Protein AF-A0AAU5BE07-F1 (afdb_monomer)

pLDDT: mean 77.32, std 22.77, range [34.97, 98.25]

Mean predicted aligned error: 15.08 Å

Solvent-accessible surface area (backbone atoms only — not comparable to full-atom values): 10407 Å² total; per-residue (Å²): 139,77,86,71,70,55,64,80,64,66,52,70,62,46,49,21,39,74,67,66,34,60,67,56,33,51,52,43,48,74,72,65,50,69,50,62,45,63,44,71,75,74,27,34,29,38,53,45,48,19,50,52,44,37,46,51,48,19,70,73,71,68,49,82,74,65,48,66,57,50,54,49,36,49,76,74,66,21,60,67,76,58,49,24,77,80,65,56,33,38,59,59,49,20,60,74,69,65,35,63,66,48,37,52,52,45,50,50,62,56,51,51,69,75,55,86,72,86,80,87,76,79,72,69,83,76,72,75,84,83,76,92,76,82,85,84,86,84,86,89,82,89,84,83,88,81,88,83,85,88,79,86,90,83,88,83,87,86,86,84,82,136

Radius of gyration: 25.72 Å; Cα contacts (8 Å, |Δi|>4): 161; chains: 1; bounding box: 52×78×66 Å

Sequence (162 aa):
MTDDADPYEMAPVHLAVEQDDLAELTRLLHAGHDPDQYDGHNGWTPLLRAIDGESDGARQTGEPLDAACTAVLPAYGADPGKPSRGGLTPYHLAFQTGHDMAVRLLEAHMGLRGTRLECLVHRRGAHPPVRPSGAPAGDTGHGACGRRKHGGGGSSPHPSGP

Secondary structure (DSSP, 8-state):
------TT---HHHHHHHTT-HHHHHHHHHTT--TTPPPSSS---HHHHHHHHHHHHHHHH-PPP--HHHHHHHHTT--TTPPPTTS--HHHHHHHHT-HHHHHHHHHHHHHHHS-----------------------------------------PPPP--

Foldseek 3Di:
DDPPVPLPPWDQLLVCLLVVVLVSNLVCLVVVDDQQDAHSHFQAGSLLSNLVNLLVVCVVVVDDRDCRSNQVSVVSPHDQQDAGPVRHGSLNSCVVSVVVVSNVSSCVSVVCVVDDDDDPPPPPPPPDDDDDDDDDDDDDDDDDDDDDDDDDDDDDDDDDDD

Structure (mmCIF, N/CA/C/O backbone):
data_AF-A0AAU5BE07-F1
#
_entry.id   AF-A0AAU5BE07-F1
#
loop_
_atom_site.group_PDB
_atom_site.id
_atom_site.type_symbol
_atom_site.label_atom_id
_atom_site.label_alt_id
_atom_site.label_comp_id
_atom_site.label_asym_id
_atom_site.label_entity_id
_atom_site.label_seq_id
_atom_site.pdbx_PDB_ins_code
_atom_site.Cartn_x
_atom_site.Cartn_y
_atom_site.Cartn_z
_atom_site.occupancy
_atom_site.B_iso_or_equiv
_atom_site.auth_seq_id
_atom_site.auth_comp_id
_atom_site.auth_asym_id
_atom_site.auth_atom_id
_atom_site.pdbx_PDB_model_num
ATOM 1 N N . MET A 1 1 ? 31.017 3.125 -16.850 1.00 44.03 1 MET A N 1
ATOM 2 C CA . MET A 1 1 ? 29.586 2.795 -17.002 1.00 44.03 1 MET A CA 1
ATOM 3 C C . MET A 1 1 ? 29.119 2.187 -15.693 1.00 44.03 1 MET A C 1
ATOM 5 O O . MET A 1 1 ? 28.893 0.987 -15.631 1.00 44.03 1 MET A O 1
ATOM 9 N N . THR A 1 2 ? 29.066 2.990 -14.636 1.00 44.78 2 THR A N 1
ATOM 10 C CA . THR A 1 2 ? 28.332 2.620 -13.433 1.00 44.78 2 THR A CA 1
ATOM 11 C C . THR A 1 2 ? 27.061 3.446 -13.480 1.00 44.78 2 THR A C 1
ATOM 13 O O . THR A 1 2 ? 27.084 4.667 -13.362 1.00 44.78 2 THR A O 1
ATOM 16 N N . ASP A 1 3 ? 25.968 2.772 -13.815 1.00 49.38 3 ASP A N 1
ATOM 17 C CA . ASP A 1 3 ? 24.640 3.200 -13.400 1.00 49.38 3 ASP A CA 1
ATOM 18 C C . ASP A 1 3 ? 24.616 2.963 -11.883 1.00 49.38 3 ASP A C 1
ATOM 20 O O . ASP A 1 3 ? 24.149 1.937 -11.394 1.00 49.38 3 ASP A O 1
ATOM 24 N N . ASP A 1 4 ? 25.320 3.829 -11.149 1.00 49.47 4 ASP A N 1
ATOM 25 C CA . ASP A 1 4 ? 25.209 3.928 -9.700 1.00 49.47 4 ASP A CA 1
ATOM 26 C C . ASP A 1 4 ? 23.855 4.595 -9.459 1.00 49.47 4 ASP A C 1
ATOM 28 O O . ASP A 1 4 ? 23.787 5.806 -9.255 1.00 49.47 4 ASP A O 1
ATOM 32 N N . ALA A 1 5 ? 22.773 3.823 -9.609 1.00 60.22 5 ALA A N 1
ATOM 33 C CA . ALA A 1 5 ? 21.445 4.246 -9.195 1.00 60.22 5 ALA A CA 1
ATOM 34 C C . ALA A 1 5 ? 21.582 4.784 -7.770 1.00 60.22 5 ALA A C 1
ATOM 36 O O . ALA A 1 5 ? 22.042 4.058 -6.879 1.00 60.22 5 ALA A O 1
ATOM 37 N N . ASP A 1 6 ? 21.290 6.072 -7.588 1.00 64.06 6 ASP A N 1
ATOM 38 C CA . ASP A 1 6 ? 21.439 6.723 -6.296 1.00 64.06 6 ASP A CA 1
ATOM 39 C C . ASP A 1 6 ? 20.598 5.910 -5.296 1.00 64.06 6 ASP A C 1
ATOM 41 O O . ASP A 1 6 ? 19.401 5.721 -5.521 1.00 64.06 6 ASP A O 1
ATOM 45 N N . PRO A 1 7 ? 21.189 5.354 -4.223 1.00 58.09 7 PRO A N 1
ATOM 46 C CA . PRO A 1 7 ? 20.455 4.527 -3.268 1.00 58.09 7 PRO A CA 1
ATOM 47 C C . PRO A 1 7 ? 19.315 5.289 -2.566 1.00 58.09 7 PRO A C 1
ATOM 49 O O . PRO A 1 7 ? 18.492 4.664 -1.894 1.00 58.09 7 PRO A O 1
ATOM 52 N N . TYR A 1 8 ? 19.247 6.615 -2.737 1.00 62.50 8 TYR A N 1
ATOM 53 C CA . TYR A 1 8 ? 18.160 7.482 -2.290 1.00 62.50 8 TYR A CA 1
ATOM 54 C C . TYR A 1 8 ? 17.173 7.882 -3.398 1.00 62.50 8 TYR A C 1
ATOM 56 O O . TYR A 1 8 ? 16.183 8.555 -3.101 1.00 62.50 8 TYR A O 1
ATOM 64 N N . GLU A 1 9 ? 17.381 7.475 -4.655 1.00 75.62 9 GLU A N 1
ATOM 65 C CA . GLU A 1 9 ? 16.412 7.693 -5.730 1.00 75.62 9 GLU A CA 1
ATOM 66 C C . GLU A 1 9 ? 15.205 6.774 -5.522 1.00 75.62 9 GLU A C 1
ATOM 68 O O . GLU A 1 9 ? 15.172 5.590 -5.869 1.00 75.62 9 GLU A O 1
ATOM 73 N N . MET A 1 10 ? 14.191 7.337 -4.876 1.00 85.31 10 MET A N 1
ATOM 74 C CA . MET A 1 10 ? 12.933 6.665 -4.625 1.00 85.31 10 MET A CA 1
ATOM 75 C C . MET A 1 10 ? 12.159 6.503 -5.932 1.00 85.31 10 MET A C 1
ATOM 77 O O . MET A 1 10 ? 11.918 7.476 -6.647 1.00 85.31 10 MET A O 1
ATOM 81 N N . ALA A 1 11 ? 11.719 5.278 -6.229 1.00 92.25 11 ALA A N 1
ATOM 82 C CA . ALA A 1 11 ? 10.887 5.056 -7.404 1.00 92.25 11 ALA A CA 1
ATOM 83 C C . ALA A 1 11 ? 9.586 5.880 -7.308 1.00 92.25 11 ALA A C 1
ATOM 85 O O . ALA A 1 11 ? 9.047 6.025 -6.205 1.00 92.25 11 ALA A O 1
ATOM 86 N N . PRO A 1 12 ? 9.022 6.352 -8.438 1.00 94.69 12 PRO A N 1
ATOM 87 C CA . PRO A 1 12 ? 7.850 7.229 -8.431 1.00 94.69 12 PRO A CA 1
ATOM 88 C C . PRO A 1 12 ? 6.667 6.688 -7.620 1.00 94.69 12 PRO A C 1
ATOM 90 O O . PRO A 1 12 ? 5.999 7.446 -6.926 1.00 94.69 12 PRO A O 1
ATOM 93 N N . VAL A 1 13 ? 6.436 5.368 -7.658 1.00 95.75 13 VAL A N 1
ATOM 94 C CA . VAL A 1 13 ? 5.344 4.727 -6.907 1.00 95.75 13 VAL A CA 1
ATOM 95 C C . VAL A 1 13 ? 5.536 4.842 -5.393 1.00 95.75 13 VAL A C 1
ATOM 97 O O . VAL A 1 13 ? 4.574 5.084 -4.675 1.00 95.75 13 VAL A O 1
ATOM 100 N N . HIS A 1 14 ? 6.773 4.726 -4.900 1.00 95.31 14 HIS A N 1
ATOM 101 C CA . HIS A 1 14 ? 7.069 4.888 -3.478 1.00 95.31 14 HIS A CA 1
ATOM 102 C C . HIS A 1 14 ? 6.968 6.350 -3.055 1.00 95.31 14 HIS A C 1
ATOM 104 O O . HIS A 1 14 ? 6.469 6.612 -1.968 1.00 95.31 14 HIS A O 1
ATOM 110 N N . LEU A 1 15 ? 7.391 7.283 -3.915 1.00 95.12 15 LEU A N 1
ATOM 111 C CA . LEU A 1 15 ? 7.297 8.713 -3.628 1.00 95.12 15 LEU A CA 1
ATOM 112 C C . LEU A 1 15 ? 5.839 9.167 -3.506 1.00 95.12 15 LEU A C 1
ATOM 114 O O . LEU A 1 15 ? 5.513 9.905 -2.584 1.00 95.12 15 LEU A O 1
ATOM 118 N N . ALA A 1 16 ? 4.961 8.693 -4.394 1.00 96.75 16 ALA A N 1
ATOM 119 C CA . ALA A 1 16 ? 3.535 8.999 -4.314 1.00 96.75 16 ALA A CA 1
ATOM 120 C C . ALA A 1 16 ? 2.904 8.475 -3.012 1.00 96.75 16 ALA A C 1
ATOM 122 O O . ALA A 1 16 ? 2.115 9.179 -2.395 1.00 96.75 16 ALA A O 1
ATOM 123 N N . VAL A 1 17 ? 3.291 7.273 -2.565 1.00 96.44 17 VAL A N 1
ATOM 124 C CA . VAL A 1 17 ? 2.840 6.712 -1.279 1.00 96.44 17 VAL A CA 1
ATOM 125 C C . VAL A 1 17 ? 3.387 7.508 -0.092 1.00 96.44 17 VAL A C 1
ATOM 127 O O . VAL A 1 17 ? 2.643 7.808 0.829 1.00 96.44 17 VAL A O 1
ATOM 130 N N . GLU A 1 18 ? 4.670 7.874 -0.115 1.00 92.50 18 GLU A N 1
ATOM 131 C CA . GLU A 1 18 ? 5.312 8.670 0.943 1.00 92.50 18 GLU A CA 1
ATOM 132 C C . GLU A 1 18 ? 4.627 10.029 1.145 1.00 92.50 18 GLU A C 1
ATOM 134 O O . GLU A 1 18 ? 4.553 10.544 2.256 1.00 92.50 18 GLU A O 1
ATOM 139 N N . GLN A 1 19 ? 4.137 10.618 0.055 1.00 93.19 19 GLN A N 1
ATOM 140 C CA . GLN A 1 19 ? 3.441 11.903 0.054 1.00 93.19 19 GLN A CA 1
ATOM 141 C C . GLN A 1 19 ? 1.935 11.779 0.315 1.00 93.19 19 GLN A C 1
ATOM 143 O O . GLN A 1 19 ? 1.252 12.802 0.316 1.00 93.19 19 GLN A O 1
ATOM 148 N N . ASP A 1 20 ? 1.429 10.553 0.483 1.00 93.19 20 ASP A N 1
ATOM 149 C CA . ASP A 1 20 ? 0.001 10.224 0.498 1.00 93.19 20 ASP A CA 1
ATOM 150 C C . ASP A 1 20 ? -0.772 10.833 -0.699 1.00 93.19 20 ASP A C 1
ATOM 152 O O . ASP A 1 20 ? -1.947 11.202 -0.633 1.00 93.19 20 ASP A O 1
ATOM 156 N N . ASP A 1 21 ? -0.100 10.953 -1.852 1.00 96.06 21 ASP A N 1
ATOM 157 C CA . ASP A 1 21 ? -0.702 11.455 -3.085 1.00 96.06 21 ASP A CA 1
ATOM 158 C C . ASP A 1 21 ? -1.419 10.314 -3.810 1.00 96.06 21 ASP A C 1
ATOM 160 O O . ASP A 1 21 ? -0.916 9.691 -4.754 1.00 96.06 21 ASP A O 1
ATOM 164 N N . LEU A 1 22 ? -2.644 10.045 -3.361 1.00 96.31 22 LEU A N 1
ATOM 165 C CA . LEU A 1 22 ? -3.501 9.011 -3.932 1.00 96.31 22 LEU A CA 1
ATOM 166 C C . LEU A 1 22 ? -3.749 9.211 -5.436 1.00 96.31 22 LEU A C 1
ATOM 168 O O . LEU A 1 22 ? -3.900 8.234 -6.179 1.00 96.31 22 LEU A O 1
ATOM 172 N N . ALA A 1 23 ? -3.815 10.463 -5.899 1.00 97.06 23 ALA A N 1
ATOM 173 C CA . ALA A 1 23 ? -4.087 10.777 -7.297 1.00 97.06 23 ALA A CA 1
ATOM 174 C C . ALA A 1 23 ? -2.889 10.409 -8.178 1.00 97.06 23 ALA A C 1
ATOM 176 O O . ALA A 1 23 ? -3.063 9.740 -9.204 1.00 97.06 23 ALA A O 1
ATOM 177 N N . GLU A 1 24 ? -1.683 10.786 -7.757 1.00 97.62 24 GLU A N 1
ATOM 178 C CA . GLU A 1 24 ? -0.452 10.431 -8.454 1.00 97.62 24 GLU A CA 1
ATOM 179 C C . GLU A 1 24 ? -0.172 8.929 -8.375 1.00 97.62 24 GLU A C 1
ATOM 181 O O . GLU A 1 24 ? 0.131 8.314 -9.399 1.00 97.62 24 GLU A O 1
ATOM 186 N N . LEU A 1 25 ? -0.382 8.304 -7.211 1.00 97.88 25 LEU A N 1
ATOM 187 C CA . LEU A 1 25 ? -0.276 6.853 -7.049 1.00 97.88 25 LEU A CA 1
ATOM 188 C C . LEU A 1 25 ? -1.173 6.127 -8.059 1.00 97.88 25 LEU A C 1
ATOM 190 O O . LEU A 1 25 ? -0.711 5.284 -8.829 1.00 97.88 25 LEU A O 1
ATOM 194 N N . THR A 1 26 ? -2.450 6.507 -8.121 1.00 97.62 26 THR A N 1
ATOM 195 C CA . THR A 1 26 ? -3.421 5.927 -9.059 1.00 97.62 26 THR A CA 1
ATOM 196 C C . THR A 1 26 ? -2.995 6.145 -10.515 1.00 97.62 26 THR A C 1
ATOM 198 O O . THR A 1 26 ? -3.092 5.234 -11.341 1.00 97.62 26 THR A O 1
ATOM 201 N N . ARG A 1 27 ? -2.483 7.337 -10.848 1.00 98.25 27 ARG A N 1
ATOM 202 C CA . ARG A 1 27 ? -1.989 7.662 -12.193 1.00 98.25 27 ARG A CA 1
ATOM 203 C C . ARG A 1 27 ? -0.797 6.785 -12.587 1.00 98.25 27 ARG A C 1
ATOM 205 O O . ARG A 1 27 ? -0.759 6.288 -13.715 1.00 98.25 27 ARG A O 1
ATOM 212 N N . LEU A 1 28 ? 0.161 6.587 -11.682 1.00 97.75 28 LEU A N 1
ATOM 213 C CA . LEU A 1 28 ? 1.346 5.755 -11.903 1.00 97.75 28 LEU A CA 1
ATOM 214 C C . LEU A 1 28 ? 0.969 4.283 -12.093 1.00 97.75 28 LEU A C 1
ATOM 216 O O . LEU A 1 28 ? 1.434 3.648 -13.043 1.00 97.75 28 LEU A O 1
ATOM 220 N N . LEU A 1 29 ? 0.071 3.764 -11.256 1.00 97.50 29 LEU A N 1
ATOM 221 C CA . LEU A 1 29 ? -0.427 2.392 -11.360 1.00 97.50 29 LEU A CA 1
ATOM 222 C C . LEU A 1 29 ? -1.182 2.162 -12.677 1.00 97.50 29 LEU A C 1
ATOM 224 O O . LEU A 1 29 ? -0.941 1.175 -13.371 1.00 97.50 29 LEU A O 1
ATOM 228 N N . HIS A 1 30 ? -2.013 3.116 -13.108 1.00 96.81 30 HIS A N 1
ATOM 229 C CA . HIS A 1 30 ? -2.632 3.077 -14.437 1.00 96.81 30 HIS A CA 1
ATOM 230 C C . HIS A 1 30 ? -1.620 3.112 -15.588 1.00 96.81 30 HIS A C 1
ATOM 232 O O . HIS A 1 30 ? -1.876 2.526 -16.641 1.00 96.81 30 HIS A O 1
ATOM 238 N N . ALA A 1 31 ? -0.479 3.778 -15.403 1.00 96.88 31 ALA A N 1
ATOM 239 C CA . ALA A 1 31 ? 0.609 3.802 -16.375 1.00 96.88 31 ALA A CA 1
ATOM 240 C C . ALA A 1 31 ? 1.437 2.498 -16.402 1.00 96.88 31 ALA A C 1
ATOM 242 O O . ALA A 1 31 ? 2.362 2.394 -17.205 1.00 96.88 31 ALA A O 1
ATOM 243 N N . GLY A 1 32 ? 1.103 1.504 -15.570 1.00 95.44 32 GLY A N 1
ATOM 244 C CA . GLY A 1 32 ? 1.751 0.193 -15.551 1.00 95.44 32 GLY A CA 1
ATOM 245 C C . GLY A 1 32 ? 2.994 0.113 -14.666 1.00 95.44 32 GLY A C 1
ATOM 246 O O . GLY A 1 32 ? 3.800 -0.797 -14.855 1.00 95.44 32 GLY A O 1
ATOM 247 N N . HIS A 1 33 ? 3.167 1.046 -13.725 1.00 96.50 33 HIS A N 1
ATOM 248 C CA . HIS A 1 33 ? 4.191 0.903 -12.689 1.00 96.50 33 HIS A CA 1
ATOM 249 C C . HIS A 1 33 ? 3.878 -0.316 -11.817 1.00 96.50 33 HIS A C 1
ATOM 251 O O . HIS A 1 33 ? 2.711 -0.608 -11.553 1.00 96.50 33 HIS A O 1
ATOM 257 N N . ASP A 1 34 ? 4.920 -1.027 -11.388 1.00 96.12 34 ASP A N 1
ATOM 258 C CA . ASP A 1 34 ? 4.778 -2.242 -10.589 1.00 96.12 34 ASP A CA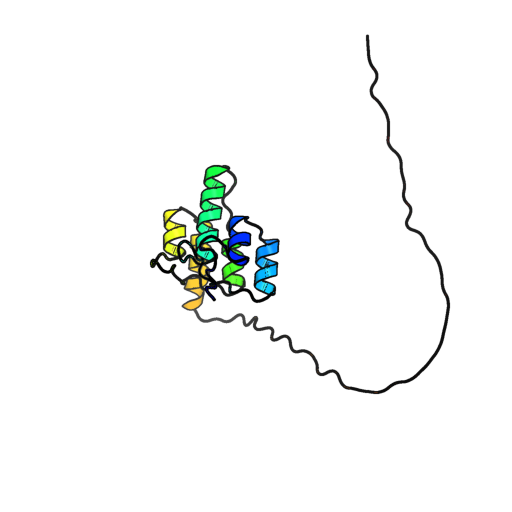 1
ATOM 259 C C . ASP A 1 34 ? 4.266 -1.898 -9.172 1.00 96.12 34 ASP A C 1
ATOM 261 O O . ASP A 1 34 ? 4.980 -1.226 -8.419 1.00 96.12 34 ASP A O 1
ATOM 265 N N . PRO A 1 35 ? 3.055 -2.346 -8.780 1.00 96.81 35 PRO A N 1
ATOM 266 C CA . PRO A 1 35 ? 2.507 -2.102 -7.445 1.00 96.81 35 PRO A CA 1
ATOM 267 C C . PRO A 1 35 ? 3.260 -2.848 -6.335 1.00 96.81 35 PRO A C 1
ATOM 269 O O . PRO A 1 35 ? 3.055 -2.558 -5.160 1.00 96.81 35 PRO A O 1
ATOM 272 N N . ASP A 1 36 ? 4.122 -3.799 -6.697 1.00 97.19 36 ASP A N 1
ATOM 273 C CA . ASP A 1 36 ? 4.913 -4.627 -5.794 1.00 97.19 36 ASP A CA 1
ATOM 274 C C . ASP A 1 36 ? 6.422 -4.328 -5.893 1.00 97.19 36 ASP A C 1
ATOM 276 O O . ASP A 1 36 ? 7.254 -5.142 -5.453 1.00 97.19 36 ASP A O 1
ATOM 280 N N . GLN A 1 37 ? 6.780 -3.176 -6.474 1.00 95.31 37 GLN A N 1
ATOM 281 C CA . GLN A 1 37 ? 8.163 -2.736 -6.626 1.00 95.31 37 GLN A CA 1
ATOM 282 C C . GLN A 1 37 ? 8.850 -2.630 -5.260 1.00 95.31 37 GLN A C 1
ATOM 284 O O . GLN A 1 37 ? 8.309 -2.072 -4.314 1.00 95.31 37 GLN A O 1
ATOM 289 N N . TYR A 1 38 ? 10.063 -3.167 -5.147 1.00 95.44 38 TYR A N 1
ATOM 290 C CA . TYR A 1 38 ? 10.862 -2.972 -3.942 1.00 95.44 38 TYR A CA 1
ATOM 291 C C . TYR A 1 38 ? 11.606 -1.642 -3.995 1.00 95.44 38 TYR A C 1
ATOM 293 O O . TYR A 1 38 ? 12.280 -1.366 -4.991 1.00 95.44 38 TYR A O 1
ATOM 301 N N . ASP A 1 39 ? 11.587 -0.893 -2.896 1.00 91.50 39 ASP A N 1
ATOM 302 C CA . ASP A 1 39 ? 12.428 0.291 -2.766 1.00 91.50 39 ASP A CA 1
ATOM 303 C C . ASP A 1 39 ? 13.922 -0.069 -2.644 1.00 91.50 39 ASP A C 1
ATOM 305 O O . ASP A 1 39 ? 14.314 -1.223 -2.406 1.00 91.50 39 ASP A O 1
ATOM 309 N N . GLY A 1 40 ? 14.771 0.937 -2.864 1.00 87.38 40 GLY A N 1
ATOM 310 C CA . GLY A 1 40 ? 16.225 0.821 -2.738 1.00 87.38 40 GLY A CA 1
ATOM 311 C C . GLY A 1 40 ? 16.734 0.887 -1.295 1.00 87.38 40 GLY A C 1
ATOM 312 O O . GLY A 1 40 ? 17.849 0.447 -1.035 1.00 87.38 40 GLY A O 1
ATOM 313 N N . HIS A 1 41 ? 15.923 1.386 -0.358 1.00 82.56 41 HIS A N 1
ATOM 314 C CA . HIS A 1 41 ? 16.370 1.712 0.997 1.00 82.56 41 HIS A CA 1
ATOM 315 C C . HIS A 1 41 ? 16.209 0.533 1.968 1.00 82.56 41 HIS A C 1
ATOM 317 O O . HIS A 1 41 ? 17.189 0.028 2.510 1.00 82.56 41 HIS A O 1
ATOM 323 N N . ASN A 1 42 ? 14.976 0.057 2.167 1.00 85.62 42 ASN A N 1
ATOM 324 C CA . ASN A 1 42 ? 14.652 -1.021 3.109 1.00 85.62 42 ASN A CA 1
ATOM 325 C C . ASN A 1 42 ? 14.231 -2.317 2.394 1.00 85.62 42 ASN A C 1
ATOM 327 O O . ASN A 1 42 ? 13.949 -3.334 3.037 1.00 85.62 42 ASN A O 1
ATOM 331 N N . GLY A 1 43 ? 14.146 -2.291 1.061 1.00 93.00 43 GLY A N 1
ATOM 332 C CA . GLY A 1 43 ? 13.542 -3.354 0.273 1.00 93.00 43 GLY A CA 1
ATOM 333 C C . GLY A 1 43 ? 12.068 -3.537 0.616 1.00 93.00 43 GLY A C 1
ATOM 334 O O . GLY A 1 43 ? 11.602 -4.677 0.686 1.00 93.00 43 GLY A O 1
ATOM 335 N N . TRP A 1 44 ? 11.357 -2.448 0.904 1.00 96.19 44 TRP A N 1
ATOM 336 C CA . TRP A 1 44 ? 9.926 -2.482 1.192 1.00 96.19 44 TRP A CA 1
ATOM 337 C C . TRP A 1 44 ? 9.112 -2.414 -0.092 1.00 96.19 44 TRP A C 1
ATOM 339 O O . TRP A 1 44 ? 9.540 -1.824 -1.079 1.00 96.19 44 TRP A O 1
ATOM 349 N N . THR A 1 45 ? 7.937 -3.037 -0.072 1.00 97.12 45 THR A N 1
ATOM 350 C CA . THR A 1 45 ? 6.919 -2.849 -1.109 1.00 97.12 45 THR A CA 1
ATOM 351 C C . THR A 1 45 ? 6.205 -1.511 -0.888 1.00 97.12 45 THR A C 1
ATOM 353 O O . THR A 1 45 ? 6.250 -0.973 0.226 1.00 97.12 45 THR A O 1
ATOM 356 N N . PRO A 1 46 ? 5.504 -0.959 -1.893 1.00 97.19 46 PRO A N 1
ATOM 357 C CA . PRO A 1 46 ? 4.733 0.264 -1.710 1.00 97.19 46 PRO A CA 1
ATOM 358 C C . PRO A 1 46 ? 3.640 0.068 -0.649 1.00 97.19 46 PRO A C 1
ATOM 360 O O . PRO A 1 46 ? 3.345 0.989 0.099 1.00 97.19 46 PRO A O 1
ATOM 363 N N . LEU A 1 47 ? 3.114 -1.156 -0.509 1.00 97.56 47 LEU A N 1
ATOM 364 C CA . LEU A 1 47 ? 2.096 -1.492 0.491 1.00 97.56 47 LEU A CA 1
ATOM 365 C C . LEU A 1 47 ? 2.622 -1.415 1.929 1.00 97.56 47 LEU A C 1
ATOM 367 O O . LEU A 1 47 ? 1.923 -0.925 2.807 1.00 97.56 47 LEU A O 1
ATOM 371 N N . LEU A 1 48 ? 3.858 -1.860 2.174 1.00 97.38 48 LEU A N 1
ATOM 372 C CA . LEU A 1 48 ? 4.496 -1.693 3.484 1.00 97.38 48 LEU A CA 1
ATOM 373 C C . LEU A 1 48 ? 4.698 -0.213 3.821 1.00 97.38 48 LEU A C 1
ATOM 375 O O . LEU A 1 48 ? 4.419 0.195 4.943 1.00 97.38 48 LEU A O 1
ATOM 379 N N . ARG A 1 49 ? 5.135 0.584 2.839 1.00 96.44 49 ARG A N 1
ATOM 380 C CA . ARG A 1 49 ? 5.322 2.031 3.006 1.00 96.44 49 ARG A CA 1
ATOM 381 C C . ARG A 1 49 ? 4.005 2.760 3.274 1.00 96.44 49 ARG A C 1
ATOM 383 O O . ARG A 1 49 ? 3.992 3.649 4.110 1.00 96.44 49 ARG A O 1
ATOM 390 N N . ALA A 1 50 ? 2.913 2.358 2.621 1.00 97.19 50 ALA A N 1
ATOM 391 C CA . ALA A 1 50 ? 1.590 2.935 2.855 1.00 97.19 50 ALA A CA 1
ATOM 392 C C . ALA A 1 50 ? 1.141 2.722 4.304 1.00 97.19 50 ALA A C 1
ATOM 394 O O . ALA A 1 50 ? 0.809 3.678 4.990 1.00 97.19 50 ALA A O 1
ATOM 395 N N . ILE A 1 51 ? 1.223 1.485 4.799 1.00 97.06 51 ILE A N 1
ATOM 396 C CA . ILE A 1 51 ? 0.817 1.155 6.172 1.00 97.06 51 ILE A CA 1
ATOM 397 C C . ILE A 1 51 ? 1.649 1.934 7.198 1.00 97.06 51 ILE A C 1
ATOM 399 O O . ILE A 1 51 ? 1.096 2.442 8.174 1.00 97.06 51 ILE A O 1
ATOM 403 N N . ASP A 1 52 ? 2.966 2.015 6.991 1.00 96.19 52 ASP A N 1
ATOM 404 C CA . ASP A 1 52 ? 3.880 2.760 7.862 1.00 96.19 52 ASP A CA 1
ATOM 405 C C . ASP A 1 52 ? 3.562 4.262 7.853 1.00 96.19 52 ASP A C 1
ATOM 407 O O . ASP A 1 52 ? 3.322 4.843 8.909 1.00 96.19 52 ASP A O 1
ATOM 411 N N . GLY A 1 53 ? 3.469 4.862 6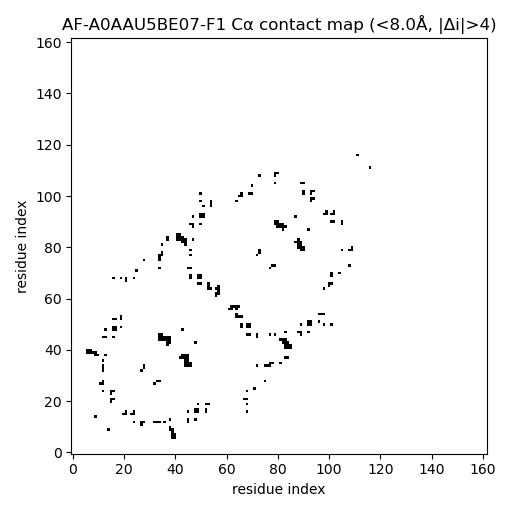.662 1.00 94.44 53 GLY A N 1
ATOM 412 C CA . GLY A 1 53 ? 3.226 6.292 6.470 1.00 94.44 53 GLY A CA 1
ATOM 413 C C . GLY A 1 53 ? 1.866 6.752 6.991 1.00 94.44 53 GLY A C 1
ATOM 414 O O . GLY A 1 53 ? 1.802 7.749 7.705 1.00 94.44 53 GLY A O 1
ATOM 415 N N . GLU A 1 54 ? 0.794 6.002 6.720 1.00 94.69 54 GLU A N 1
ATOM 416 C CA . GLU A 1 54 ? -0.551 6.278 7.250 1.00 94.69 54 GLU A CA 1
ATOM 417 C C . GLU A 1 54 ? -0.549 6.209 8.793 1.00 94.69 54 GLU A C 1
ATOM 419 O O . GLU A 1 54 ? -1.072 7.097 9.474 1.00 94.69 54 GLU A O 1
ATOM 424 N N . SER A 1 55 ? 0.114 5.193 9.369 1.00 93.75 55 SER A N 1
ATOM 425 C CA . SER A 1 55 ? 0.223 5.027 10.829 1.00 93.75 55 SER A CA 1
ATOM 426 C C . SER A 1 55 ? 1.021 6.160 11.482 1.00 93.75 55 SER A C 1
ATOM 428 O O . SER A 1 55 ? 0.602 6.727 12.497 1.00 93.75 55 SER A O 1
ATOM 430 N N . ASP A 1 56 ? 2.182 6.495 10.918 1.00 93.06 56 ASP A N 1
ATOM 431 C CA . ASP A 1 56 ? 3.053 7.543 11.440 1.00 93.06 56 ASP A CA 1
ATOM 432 C C . ASP A 1 56 ? 2.455 8.936 11.240 1.00 93.06 56 ASP A C 1
ATOM 434 O O . ASP A 1 56 ? 2.502 9.750 12.166 1.00 93.06 56 ASP A O 1
ATOM 438 N N . GLY A 1 57 ? 1.826 9.193 10.093 1.00 90.94 57 GLY A N 1
ATOM 439 C CA . GLY A 1 57 ? 1.122 10.436 9.793 1.00 90.94 57 GLY A CA 1
ATOM 440 C C . GLY A 1 57 ? -0.010 10.703 10.782 1.00 90.94 57 GLY A C 1
ATOM 441 O O . GLY A 1 57 ? -0.045 11.772 11.402 1.00 90.94 57 GLY A O 1
ATOM 442 N N . ALA A 1 58 ? -0.878 9.715 11.025 1.00 91.50 58 ALA A N 1
ATOM 443 C CA . ALA A 1 58 ? -1.951 9.825 12.016 1.00 91.50 58 ALA A CA 1
ATOM 444 C C . ALA A 1 58 ? -1.401 10.066 13.432 1.00 91.50 58 ALA A C 1
ATOM 446 O O . ALA A 1 58 ? -1.897 10.915 14.173 1.00 91.50 58 ALA A O 1
ATOM 447 N N . ARG A 1 59 ? -0.316 9.377 13.809 1.00 92.69 59 ARG A N 1
ATOM 448 C CA . ARG A 1 59 ? 0.319 9.533 15.128 1.00 92.69 59 ARG A CA 1
ATOM 449 C C . ARG A 1 59 ? 0.975 10.902 15.322 1.00 92.69 59 ARG A C 1
ATOM 451 O O . ARG A 1 59 ? 0.984 11.412 16.442 1.00 92.69 59 ARG A O 1
ATOM 458 N N . GLN A 1 60 ? 1.549 11.478 14.269 1.00 92.56 60 GLN A N 1
ATOM 459 C CA . GLN A 1 60 ? 2.230 12.775 14.319 1.00 92.56 60 GLN A CA 1
ATOM 460 C C . GLN A 1 60 ? 1.255 13.954 14.283 1.00 92.56 60 GLN A C 1
ATOM 462 O O . GLN A 1 60 ? 1.469 14.947 14.979 1.00 92.56 60 GLN A O 1
ATOM 467 N N . THR A 1 61 ? 0.203 13.854 13.474 1.00 92.50 61 THR A N 1
ATOM 468 C CA . THR A 1 61 ? -0.769 14.938 13.265 1.00 92.50 61 THR A CA 1
ATOM 469 C C . THR A 1 61 ? -1.935 14.885 14.250 1.00 92.50 61 THR A C 1
ATOM 471 O O . THR A 1 61 ? -2.499 15.924 14.586 1.00 92.50 61 THR A O 1
ATOM 474 N N . GLY A 1 62 ? -2.282 13.691 14.743 1.00 90.88 62 GLY A N 1
ATOM 475 C CA . GLY A 1 62 ? -3.506 13.444 15.504 1.00 90.88 62 GLY A CA 1
ATOM 476 C C . GLY A 1 62 ? -4.766 13.372 14.635 1.00 90.88 62 GLY A C 1
ATOM 477 O O . GLY A 1 62 ? -5.865 13.276 15.184 1.00 90.88 62 GLY A O 1
ATOM 478 N N . GLU A 1 63 ? -4.623 13.428 13.308 1.00 90.06 63 GLU A N 1
ATOM 479 C CA . GLU A 1 63 ? -5.724 13.223 12.370 1.00 90.06 63 GLU A CA 1
ATOM 480 C C . GLU A 1 63 ? -6.204 11.760 12.400 1.00 90.06 63 GLU A C 1
ATOM 482 O O . GLU A 1 63 ? -5.473 10.862 12.837 1.00 90.06 63 GLU A O 1
ATOM 487 N N . PRO A 1 64 ? -7.448 11.487 11.967 1.00 90.25 64 PRO A N 1
ATOM 488 C CA . PRO A 1 64 ? -7.957 10.126 11.891 1.00 90.25 64 PRO A CA 1
ATOM 489 C C . PRO A 1 64 ? -7.073 9.247 11.005 1.00 90.25 64 PRO A C 1
ATOM 491 O O . PRO A 1 64 ? -6.740 9.630 9.889 1.00 90.25 64 PRO A O 1
ATOM 494 N N . LEU A 1 65 ? -6.760 8.044 11.487 1.00 91.38 65 LEU A N 1
ATOM 495 C CA . LEU A 1 65 ? -6.037 7.046 10.707 1.00 91.38 65 LEU A CA 1
ATOM 496 C C . LEU A 1 65 ? -6.839 6.656 9.459 1.00 91.38 65 LEU A C 1
ATOM 498 O O . LEU A 1 65 ? -7.982 6.195 9.569 1.00 91.38 65 LEU A O 1
ATOM 502 N N . ASP A 1 66 ? -6.232 6.816 8.289 1.00 90.12 66 ASP A N 1
ATOM 503 C CA . ASP A 1 66 ? -6.774 6.404 7.001 1.00 90.12 66 ASP A CA 1
ATOM 504 C C . ASP A 1 66 ? -6.063 5.155 6.460 1.00 90.12 66 ASP A C 1
ATOM 506 O O . ASP A 1 66 ? -5.171 4.593 7.085 1.00 90.12 66 ASP A O 1
ATOM 510 N N . ALA A 1 67 ? -6.573 4.633 5.346 1.00 94.00 67 ALA A N 1
ATOM 511 C CA . ALA A 1 67 ? -6.053 3.434 4.688 1.00 94.00 67 ALA A CA 1
ATOM 512 C C . ALA A 1 67 ? -6.136 3.565 3.161 1.00 94.00 67 ALA A C 1
ATOM 514 O O . ALA A 1 67 ? -6.440 2.594 2.460 1.00 94.00 67 ALA A O 1
ATOM 515 N N . AL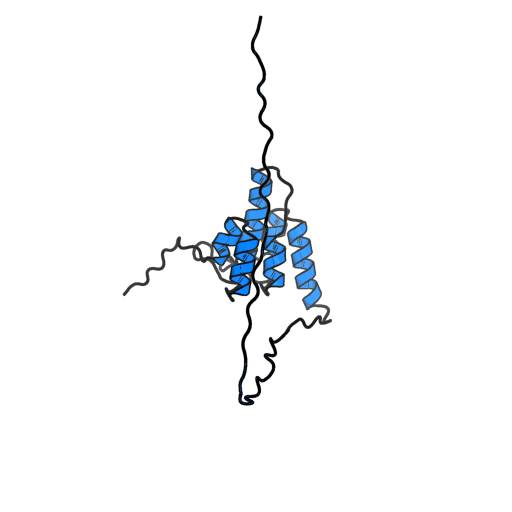A A 1 68 ? -6.029 4.792 2.646 1.00 95.12 68 ALA A N 1
ATOM 516 C CA . ALA A 1 68 ? -6.346 5.098 1.257 1.00 95.12 68 ALA A CA 1
ATOM 517 C C . ALA A 1 68 ? -5.339 4.449 0.299 1.00 95.12 68 ALA A C 1
ATOM 519 O O . ALA A 1 68 ? -5.733 3.697 -0.602 1.00 95.12 68 ALA A O 1
ATOM 520 N N . CYS A 1 69 ? -4.046 4.669 0.537 1.00 95.94 69 CYS A N 1
ATOM 521 C CA . CYS A 1 69 ? -2.973 4.042 -0.224 1.00 95.94 69 CYS A CA 1
ATOM 522 C C . CYS A 1 69 ? -2.969 2.521 0.000 1.00 95.94 69 CYS A C 1
ATOM 524 O O . CYS A 1 69 ? -2.871 1.749 -0.964 1.00 95.94 69 CYS A O 1
ATOM 526 N N . THR A 1 70 ? -3.189 2.086 1.247 1.00 96.31 70 THR A N 1
ATOM 527 C CA . THR A 1 70 ? -3.305 0.665 1.615 1.00 96.31 70 THR A CA 1
ATOM 528 C C . THR A 1 70 ? -4.446 -0.055 0.884 1.00 96.31 70 THR A C 1
ATOM 530 O O . THR A 1 70 ? -4.307 -1.228 0.543 1.00 96.31 70 THR A O 1
ATOM 533 N N . ALA A 1 71 ? -5.561 0.620 0.591 1.00 95.81 71 ALA A N 1
ATOM 534 C CA . ALA A 1 71 ? -6.681 0.050 -0.161 1.00 95.81 71 ALA A CA 1
ATOM 535 C C . ALA A 1 71 ? -6.458 0.065 -1.684 1.00 95.81 71 ALA A C 1
ATOM 537 O O . ALA A 1 71 ? -6.865 -0.869 -2.382 1.00 95.81 71 ALA A O 1
ATOM 538 N N . VAL A 1 72 ? -5.819 1.112 -2.217 1.00 96.62 72 VAL A N 1
ATOM 539 C CA . VAL A 1 72 ? -5.585 1.255 -3.663 1.00 96.62 72 VAL A CA 1
ATOM 540 C C . VAL A 1 72 ? -4.590 0.219 -4.173 1.00 96.62 72 VAL A C 1
ATOM 542 O O . VAL A 1 72 ? -4.851 -0.419 -5.191 1.00 96.62 72 VAL A O 1
ATOM 545 N N . LEU A 1 73 ? -3.484 -0.011 -3.472 1.00 96.75 73 LEU A N 1
ATOM 546 C CA . LEU A 1 73 ? -2.427 -0.906 -3.950 1.00 96.75 73 LEU A CA 1
ATOM 547 C C . LEU A 1 73 ? -2.931 -2.337 -4.258 1.00 96.75 73 LEU A C 1
ATOM 549 O O . LEU A 1 73 ? -2.737 -2.795 -5.391 1.00 96.75 73 LEU A O 1
ATOM 553 N N . PRO A 1 74 ? -3.656 -3.033 -3.358 1.00 95.31 74 PRO A N 1
ATOM 554 C CA . PRO A 1 74 ? -4.249 -4.336 -3.664 1.00 95.31 74 PRO A CA 1
ATOM 555 C C . PRO A 1 74 ? -5.278 -4.299 -4.801 1.00 95.31 74 PRO A C 1
ATOM 557 O O . PRO A 1 74 ? -5.379 -5.259 -5.567 1.00 95.31 74 PRO A O 1
ATOM 560 N N . ALA A 1 75 ? -6.028 -3.201 -4.957 1.00 93.44 75 ALA A N 1
ATOM 561 C CA . ALA A 1 75 ? -6.988 -3.044 -6.053 1.00 93.44 75 ALA A CA 1
ATOM 562 C C . ALA A 1 75 ? -6.306 -2.978 -7.434 1.00 93.44 75 ALA A C 1
ATOM 564 O O . ALA A 1 75 ? -6.894 -3.403 -8.430 1.00 93.44 75 ALA A O 1
ATOM 565 N N . TYR A 1 76 ? -5.055 -2.510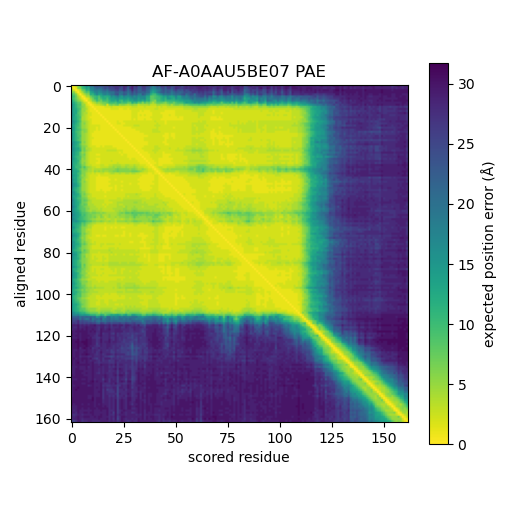 -7.484 1.00 95.31 76 TYR A N 1
ATOM 566 C CA . TYR A 1 76 ? -4.201 -2.520 -8.677 1.00 95.31 76 TYR A CA 1
ATOM 567 C C . TYR A 1 76 ? -3.319 -3.769 -8.796 1.00 95.31 76 TYR A C 1
ATOM 569 O O . TYR A 1 76 ? -2.502 -3.861 -9.710 1.00 95.31 76 TYR A O 1
ATOM 577 N N . GLY A 1 77 ? -3.521 -4.761 -7.928 1.00 93.94 77 GLY A N 1
ATOM 578 C CA . GLY A 1 77 ? -2.851 -6.052 -8.013 1.00 93.94 77 GLY A CA 1
ATOM 579 C C . GLY A 1 77 ? -1.589 -6.186 -7.168 1.00 93.94 77 GLY A C 1
ATOM 580 O O . GLY A 1 77 ? -0.889 -7.177 -7.361 1.00 93.94 77 GLY A O 1
ATOM 581 N N . ALA A 1 78 ? -1.316 -5.266 -6.233 1.00 96.31 78 ALA A N 1
ATOM 582 C CA . ALA A 1 78 ? -0.305 -5.510 -5.203 1.00 96.31 78 ALA A CA 1
ATOM 583 C C . ALA A 1 78 ? -0.641 -6.795 -4.437 1.00 96.31 78 ALA A C 1
ATOM 585 O O . ALA A 1 78 ? -1.803 -7.036 -4.080 1.00 96.31 78 ALA A O 1
ATOM 586 N N . ASP A 1 79 ? 0.361 -7.620 -4.156 1.00 95.38 79 ASP A N 1
ATOM 587 C CA . ASP A 1 79 ? 0.166 -8.829 -3.374 1.00 95.38 79 ASP A CA 1
ATOM 588 C C . ASP A 1 79 ? 0.174 -8.500 -1.866 1.00 95.38 79 ASP A C 1
ATOM 590 O O . ASP A 1 79 ? 1.232 -8.213 -1.300 1.00 95.38 79 ASP A O 1
ATOM 594 N N . PRO A 1 80 ? -0.973 -8.597 -1.159 1.00 94.25 80 PRO A N 1
ATOM 595 C CA . PRO A 1 80 ? -1.065 -8.264 0.267 1.00 94.25 80 PRO A CA 1
ATOM 596 C C . PRO A 1 80 ? -0.211 -9.178 1.157 1.00 94.25 80 PRO A C 1
ATOM 598 O O . PRO A 1 80 ? 0.040 -8.857 2.318 1.00 94.25 80 PRO A O 1
ATOM 601 N N . GLY A 1 81 ? 0.215 -10.334 0.636 1.00 94.56 81 GLY A N 1
ATOM 602 C CA . GLY A 1 81 ? 1.094 -11.269 1.329 1.00 94.56 81 GLY A CA 1
ATOM 603 C C . GLY A 1 81 ? 2.584 -11.059 1.056 1.00 94.56 81 GLY A C 1
ATOM 604 O O . GLY A 1 81 ? 3.394 -11.740 1.684 1.00 94.56 81 GLY A O 1
ATOM 605 N N . LYS A 1 82 ? 2.969 -10.161 0.137 1.00 95.25 82 LYS A N 1
ATOM 606 C CA . LYS A 1 82 ? 4.364 -10.026 -0.296 1.00 95.25 82 LYS A CA 1
ATOM 607 C C . LYS A 1 82 ? 5.214 -9.364 0.794 1.00 95.25 82 LYS A C 1
ATOM 609 O O . LYS A 1 82 ? 4.962 -8.209 1.141 1.00 95.25 82 LYS A O 1
ATOM 614 N N . PRO A 1 83 ? 6.233 -10.057 1.332 1.00 95.81 83 PRO A N 1
ATOM 615 C CA . PRO A 1 83 ? 7.097 -9.481 2.349 1.00 95.81 83 PRO A CA 1
ATOM 616 C C . PRO A 1 83 ? 8.135 -8.531 1.744 1.00 95.81 83 PRO A C 1
ATOM 618 O O . PRO A 1 83 ? 8.480 -8.618 0.558 1.00 95.81 83 PRO A O 1
ATOM 621 N N . SER A 1 84 ? 8.700 -7.674 2.596 1.00 96.19 84 SER A N 1
ATOM 622 C CA . SER A 1 84 ? 9.934 -6.945 2.305 1.00 96.19 84 SER A CA 1
ATOM 623 C C . SER A 1 84 ? 11.094 -7.907 2.045 1.00 96.19 84 SER A C 1
ATOM 625 O O . SER A 1 84 ? 11.047 -9.087 2.408 1.00 96.19 84 SER A O 1
ATOM 627 N N . ARG A 1 85 ? 12.201 -7.391 1.500 1.00 94.12 85 ARG A N 1
ATOM 628 C CA . ARG A 1 85 ? 13.455 -8.159 1.389 1.00 94.12 85 ARG A CA 1
ATOM 629 C C . ARG A 1 85 ? 13.980 -8.656 2.745 1.00 94.12 85 ARG A C 1
ATOM 631 O O . ARG A 1 85 ? 14.699 -9.647 2.782 1.00 94.12 85 ARG A O 1
ATOM 638 N N . GLY A 1 86 ? 13.601 -7.999 3.844 1.00 93.31 86 GLY A N 1
ATOM 639 C CA . GLY A 1 86 ? 13.913 -8.409 5.217 1.00 93.31 86 GLY A CA 1
ATOM 640 C C . GLY A 1 86 ? 12.908 -9.384 5.846 1.00 93.31 86 GLY A C 1
ATOM 641 O O . GLY A 1 86 ? 13.069 -9.737 7.009 1.00 93.31 86 GLY A O 1
ATOM 642 N N . GLY A 1 87 ? 11.866 -9.809 5.122 1.00 95.38 87 GLY A N 1
ATOM 643 C CA . GLY A 1 87 ? 10.862 -10.761 5.614 1.00 95.38 87 GLY A CA 1
ATOM 644 C C . GLY A 1 87 ? 9.701 -10.146 6.407 1.00 95.38 87 GLY A C 1
ATOM 645 O O . GLY A 1 87 ? 8.846 -10.884 6.895 1.00 95.38 87 GLY A O 1
ATOM 646 N N . LEU A 1 88 ? 9.630 -8.816 6.526 1.00 96.38 88 LEU A N 1
ATOM 647 C CA . LEU A 1 88 ? 8.493 -8.131 7.151 1.00 96.38 88 LEU A CA 1
ATOM 648 C C . LEU A 1 88 ? 7.275 -8.216 6.226 1.00 96.38 88 LEU A C 1
ATOM 650 O O . LEU A 1 88 ? 7.364 -7.812 5.070 1.00 96.38 88 LEU A O 1
ATOM 654 N N . THR A 1 89 ? 6.145 -8.723 6.717 1.00 96.25 89 THR A N 1
ATOM 655 C CA . THR A 1 89 ? 4.901 -8.793 5.933 1.00 96.25 89 THR A CA 1
ATOM 656 C C . THR A 1 89 ? 4.023 -7.568 6.207 1.00 96.25 89 THR A C 1
ATOM 658 O O . THR A 1 89 ? 4.067 -7.039 7.323 1.00 96.25 89 THR A O 1
ATOM 661 N N . PRO A 1 90 ? 3.179 -7.148 5.243 1.00 96.56 90 PRO A N 1
ATOM 662 C CA . PRO A 1 90 ? 2.208 -6.074 5.455 1.00 96.56 90 PRO A CA 1
ATOM 663 C C . PRO A 1 90 ? 1.314 -6.318 6.675 1.00 96.56 90 PRO A C 1
ATOM 665 O O . PRO A 1 90 ? 1.083 -5.413 7.468 1.00 96.56 90 PRO A O 1
ATOM 668 N N . TYR A 1 91 ? 0.882 -7.568 6.878 1.00 96.12 91 TYR A N 1
ATOM 669 C CA . TYR A 1 91 ? 0.053 -7.948 8.023 1.00 96.12 91 TYR A CA 1
ATOM 670 C C . TYR A 1 91 ? 0.767 -7.749 9.365 1.00 96.12 91 TYR A C 1
ATOM 672 O O . TYR A 1 91 ? 0.185 -7.192 10.293 1.00 96.12 91 TYR A O 1
ATOM 680 N N . HIS A 1 92 ? 2.030 -8.184 9.477 1.00 95.12 92 HIS A N 1
ATOM 681 C CA . HIS A 1 92 ? 2.799 -8.004 10.710 1.00 95.12 92 HIS A CA 1
ATOM 682 C C . HIS A 1 92 ? 2.981 -6.521 11.042 1.00 95.12 92 HIS A C 1
ATOM 684 O O . HIS A 1 92 ? 2.844 -6.150 12.205 1.00 95.12 92 HIS A O 1
ATOM 690 N N . LEU A 1 93 ? 3.253 -5.690 10.030 1.00 97.00 93 LEU A N 1
ATOM 691 C CA . LEU A 1 93 ? 3.412 -4.252 10.217 1.00 97.00 93 LEU A CA 1
ATOM 692 C C . LEU A 1 93 ? 2.098 -3.595 10.659 1.00 97.00 93 LEU A C 1
ATOM 694 O O . LEU A 1 93 ? 2.084 -2.945 11.696 1.00 97.00 93 LEU A O 1
ATOM 698 N N . ALA A 1 94 ? 0.990 -3.845 9.951 1.00 96.31 94 ALA A N 1
ATOM 699 C CA . ALA A 1 94 ? -0.322 -3.287 10.297 1.00 96.31 94 ALA A CA 1
ATOM 700 C C . ALA A 1 94 ? -0.758 -3.660 11.722 1.00 96.31 94 ALA A C 1
ATOM 702 O O . ALA A 1 94 ? -1.279 -2.829 12.462 1.00 96.31 94 ALA A O 1
ATOM 703 N N . PHE A 1 95 ? -0.503 -4.903 12.136 1.00 95.00 95 PHE A N 1
ATOM 704 C CA . PHE A 1 95 ? -0.789 -5.339 13.499 1.00 95.00 95 PHE A CA 1
ATOM 705 C C . PHE A 1 95 ? 0.117 -4.647 14.531 1.00 95.00 95 PHE A C 1
ATOM 707 O O . PHE A 1 95 ? -0.350 -4.251 15.596 1.00 95.00 95 PHE A O 1
ATOM 714 N N . GLN A 1 96 ? 1.409 -4.486 14.229 1.00 95.50 96 GLN A N 1
ATOM 715 C CA . GLN A 1 96 ? 2.372 -3.846 15.127 1.00 95.50 96 GLN A CA 1
ATOM 716 C C . GLN A 1 96 ? 2.099 -2.348 15.315 1.00 95.50 96 GLN A C 1
ATOM 718 O O . GLN A 1 96 ? 2.300 -1.837 16.417 1.00 95.50 96 GLN A O 1
ATOM 723 N N . THR A 1 97 ? 1.645 -1.656 14.269 1.00 93.19 97 THR A N 1
ATOM 724 C CA . THR A 1 97 ? 1.321 -0.224 14.327 1.00 93.19 97 THR A CA 1
ATOM 725 C C . THR A 1 97 ? -0.083 0.056 14.866 1.00 93.19 97 THR A C 1
ATOM 727 O O . THR A 1 97 ? -0.398 1.206 15.160 1.00 93.19 97 THR A O 1
ATOM 730 N N . GLY A 1 98 ? -0.919 -0.975 15.048 1.00 93.19 98 GLY A N 1
ATOM 731 C CA . GLY A 1 98 ? -2.316 -0.814 15.465 1.00 93.19 98 GLY A CA 1
ATOM 732 C C . GLY A 1 98 ? -3.216 -0.276 14.350 1.00 93.19 98 GLY A C 1
ATOM 733 O O . GLY A 1 98 ? -4.238 0.353 14.624 1.00 93.19 98 GLY A O 1
ATOM 734 N N . HIS A 1 99 ? -2.840 -0.502 13.089 1.00 95.50 99 HIS A N 1
ATOM 735 C CA . HIS A 1 99 ? -3.599 -0.071 11.919 1.00 95.50 99 HIS A CA 1
ATOM 736 C C . HIS A 1 99 ? -4.752 -1.036 11.625 1.00 95.50 99 HIS A C 1
ATOM 738 O O . HIS A 1 99 ? -4.718 -1.845 10.695 1.00 95.50 99 HIS A O 1
ATOM 744 N N . ASP A 1 100 ? -5.793 -0.970 12.458 1.00 94.12 100 ASP A N 1
ATOM 745 C 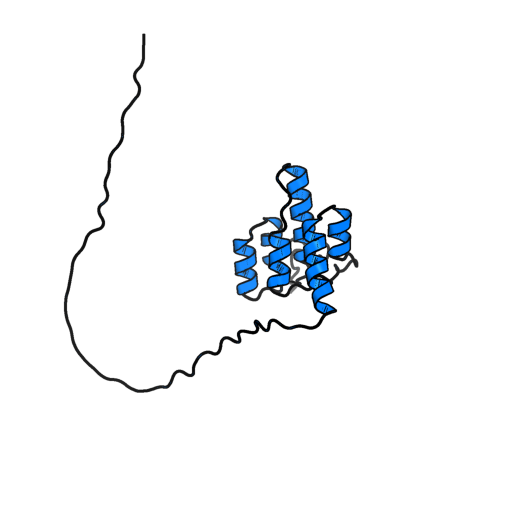CA . ASP A 1 100 ? -6.939 -1.888 12.423 1.00 94.12 100 ASP A CA 1
ATOM 746 C C . ASP A 1 100 ? -7.641 -1.933 11.055 1.00 94.12 100 ASP A C 1
ATOM 748 O O . ASP A 1 100 ? -8.160 -2.977 10.647 1.00 94.12 100 ASP A O 1
ATOM 752 N N . MET A 1 101 ? -7.675 -0.805 10.336 1.00 94.81 101 MET A N 1
ATOM 753 C CA . MET A 1 101 ? -8.267 -0.738 9.000 1.00 94.81 101 MET A CA 1
ATOM 754 C C . MET A 1 101 ? -7.421 -1.521 7.992 1.00 94.81 101 MET A C 1
ATOM 756 O O . MET A 1 101 ? -7.965 -2.343 7.251 1.00 94.81 101 MET A O 1
ATOM 760 N N . ALA A 1 102 ? -6.098 -1.331 8.007 1.00 95.06 102 ALA A N 1
ATOM 761 C CA . ALA A 1 102 ? -5.177 -2.094 7.174 1.00 95.06 102 ALA A CA 1
ATOM 762 C C . ALA A 1 102 ? -5.253 -3.595 7.481 1.00 95.06 102 ALA A C 1
ATOM 764 O O . ALA A 1 102 ? -5.344 -4.394 6.550 1.00 95.06 102 ALA A O 1
ATOM 765 N N . VAL A 1 103 ? -5.312 -3.994 8.759 1.00 95.31 103 VAL A N 1
ATOM 766 C CA . VAL A 1 103 ? -5.478 -5.407 9.152 1.00 95.31 103 VAL A CA 1
ATOM 767 C C . VAL A 1 103 ? -6.721 -6.007 8.495 1.00 95.31 103 VAL A C 1
ATOM 769 O O . VAL A 1 103 ? -6.622 -7.023 7.809 1.00 95.31 103 VAL A O 1
ATOM 772 N N . ARG A 1 104 ? -7.880 -5.349 8.620 1.00 94.06 104 ARG A N 1
ATOM 773 C CA . ARG A 1 104 ? -9.143 -5.832 8.035 1.00 94.06 104 ARG A CA 1
ATOM 774 C C . ARG A 1 104 ? -9.092 -5.923 6.512 1.00 94.06 104 ARG A C 1
ATOM 776 O O . ARG A 1 104 ? -9.612 -6.883 5.945 1.00 94.06 104 ARG A O 1
ATOM 783 N N . LEU A 1 105 ? -8.487 -4.938 5.845 1.00 93.75 105 LEU A N 1
ATOM 784 C CA . LEU A 1 105 ? -8.316 -4.950 4.389 1.00 93.75 105 LEU A CA 1
ATOM 785 C C . LEU A 1 105 ? -7.436 -6.125 3.953 1.00 93.75 105 LEU A C 1
ATOM 787 O O . LEU A 1 105 ? -7.808 -6.887 3.060 1.00 93.75 105 LEU A O 1
ATOM 791 N N . LEU A 1 106 ? -6.296 -6.312 4.615 1.00 93.75 106 LEU A N 1
ATOM 792 C CA . LEU A 1 106 ? -5.363 -7.398 4.330 1.00 93.75 106 LEU A CA 1
ATOM 793 C C . LEU A 1 106 ? -6.005 -8.770 4.573 1.00 93.75 106 LEU A C 1
ATOM 795 O O . LEU A 1 106 ? -5.916 -9.640 3.707 1.00 93.75 106 LEU A O 1
ATOM 799 N N . GLU A 1 107 ? -6.710 -8.953 5.691 1.00 91.12 107 GLU A N 1
ATOM 800 C CA . GLU A 1 107 ? -7.472 -10.172 5.981 1.00 91.12 107 GLU A CA 1
ATOM 801 C C . GLU A 1 107 ? -8.542 -10.442 4.926 1.00 91.12 107 GLU A C 1
ATOM 803 O O . GLU A 1 107 ? -8.681 -11.580 4.479 1.00 91.12 107 GLU A O 1
ATOM 808 N N . ALA A 1 108 ? -9.270 -9.414 4.482 1.00 90.38 108 ALA A N 1
ATOM 809 C CA . ALA A 1 108 ? -10.256 -9.563 3.421 1.00 90.38 108 ALA A CA 1
ATOM 810 C C . ALA A 1 108 ? -9.590 -10.038 2.121 1.00 90.38 108 ALA A C 1
ATOM 812 O O . ALA A 1 108 ? -10.026 -11.027 1.532 1.00 90.38 108 ALA A O 1
ATOM 813 N N . HIS A 1 109 ? -8.491 -9.410 1.700 1.00 87.12 109 HIS A N 1
ATOM 814 C CA . HIS A 1 109 ? -7.788 -9.812 0.481 1.00 87.12 109 HIS A CA 1
ATOM 815 C C . HIS A 1 109 ? -7.135 -11.203 0.581 1.00 87.12 109 HIS A C 1
ATOM 817 O O . HIS A 1 109 ? -7.105 -11.928 -0.415 1.00 87.12 109 HIS A O 1
ATOM 823 N N . MET A 1 110 ? -6.641 -11.609 1.755 1.00 82.69 110 MET A N 1
ATOM 824 C CA . MET A 1 110 ? -6.057 -12.941 1.972 1.00 82.69 110 MET A CA 1
ATOM 825 C C . MET A 1 110 ? -7.125 -14.031 2.135 1.00 82.69 110 MET A C 1
ATOM 827 O O . MET A 1 110 ? -6.984 -15.119 1.578 1.00 82.69 110 MET A O 1
ATOM 831 N N . GLY A 1 111 ? -8.220 -13.746 2.841 1.00 73.56 111 GLY A N 1
ATOM 832 C CA . GLY A 1 111 ? -9.348 -14.658 3.039 1.00 73.56 111 GLY A CA 1
ATOM 833 C C . GLY A 1 111 ? -10.096 -14.958 1.740 1.00 73.56 111 GLY A C 1
ATOM 834 O O . GLY A 1 111 ? -10.446 -16.111 1.482 1.00 73.56 111 GLY A O 1
ATOM 835 N N . LEU A 1 112 ? -10.232 -13.961 0.858 1.00 58.53 112 LEU A N 1
ATOM 836 C CA . LEU A 1 112 ? -10.778 -14.132 -0.495 1.00 58.53 112 LEU A CA 1
ATOM 837 C C . LEU A 1 112 ? -9.921 -15.049 -1.386 1.00 58.53 112 LEU A C 1
ATOM 839 O O . LEU A 1 112 ? -10.425 -15.590 -2.369 1.00 58.53 112 LEU A O 1
ATOM 843 N N . ARG A 1 113 ? -8.641 -15.281 -1.055 1.00 55.28 113 ARG A N 1
ATOM 844 C CA . ARG A 1 113 ? -7.810 -16.268 -1.768 1.00 55.28 113 ARG A CA 1
ATOM 845 C C . ARG A 1 113 ? -8.096 -17.713 -1.336 1.00 55.28 113 ARG A C 1
ATOM 847 O O . ARG A 1 113 ? -7.811 -18.628 -2.105 1.00 55.28 113 ARG A O 1
ATOM 854 N N . GLY A 1 114 ? -8.683 -17.927 -0.154 1.00 48.59 114 GLY A N 1
ATOM 855 C CA . GLY A 1 114 ? -9.082 -19.250 0.349 1.00 48.59 114 GLY A CA 1
ATOM 856 C C . GLY A 1 114 ? -10.475 -19.697 -0.109 1.00 48.59 114 GLY A C 1
ATOM 857 O O . GLY A 1 114 ? -10.716 -20.889 -0.294 1.00 48.59 114 GLY A O 1
ATOM 858 N N . THR A 1 115 ? -11.385 -18.753 -0.353 1.00 47.56 115 THR A N 1
ATOM 859 C CA . THR A 1 115 ? -12.740 -19.012 -0.858 1.00 47.56 115 THR A CA 1
ATOM 860 C C . THR A 1 115 ? -12.864 -18.506 -2.290 1.00 47.56 115 THR A C 1
ATOM 862 O O . THR A 1 115 ? -13.328 -17.405 -2.561 1.00 47.56 115 THR A O 1
ATOM 865 N N . ARG A 1 116 ? -12.435 -19.337 -3.242 1.00 56.62 116 ARG A N 1
ATOM 866 C CA . ARG A 1 116 ? -12.626 -19.097 -4.677 1.00 56.62 116 ARG A CA 1
ATOM 867 C C . ARG A 1 116 ? -14.090 -18.742 -4.980 1.00 56.62 116 ARG A C 1
ATOM 869 O O . ARG A 1 116 ? -14.927 -19.637 -5.026 1.00 56.62 116 ARG A O 1
ATOM 876 N N . LEU A 1 117 ? -14.353 -17.467 -5.256 1.00 44.16 117 LEU A N 1
ATOM 877 C CA . LEU A 1 117 ? -15.429 -16.990 -6.121 1.00 44.16 117 LEU A CA 1
ATOM 878 C C . LEU A 1 117 ? -14.995 -15.661 -6.749 1.00 44.16 117 LEU A C 1
ATOM 880 O O . LEU A 1 117 ? -14.780 -14.644 -6.100 1.00 44.16 117 LEU A O 1
ATOM 884 N N . GLU A 1 118 ? -14.786 -15.758 -8.050 1.00 52.03 118 GLU A N 1
ATOM 885 C CA . GLU A 1 118 ? -14.449 -14.720 -9.008 1.00 52.03 118 GLU A CA 1
ATOM 886 C C . GLU A 1 118 ? -15.306 -13.441 -8.947 1.00 52.03 118 GLU A C 1
ATOM 888 O O . GLU A 1 118 ? -16.530 -13.492 -8.956 1.00 52.03 118 GLU A O 1
ATOM 893 N N . CYS A 1 119 ? -14.655 -12.286 -9.101 1.00 36.34 119 CYS A N 1
ATOM 894 C CA . CYS A 1 119 ? -15.163 -11.235 -9.980 1.00 36.34 119 CYS A CA 1
ATOM 895 C C . CYS A 1 119 ? -14.048 -10.867 -10.960 1.00 36.34 119 CYS A C 1
ATOM 897 O O . CYS A 1 119 ? -13.149 -10.074 -10.691 1.00 36.34 119 CYS A O 1
ATOM 899 N N . LEU A 1 120 ? -14.110 -11.529 -12.110 1.00 47.44 120 LEU A N 1
ATOM 900 C CA . LEU A 1 120 ? -13.321 -11.299 -13.306 1.00 47.44 120 LEU A CA 1
ATOM 901 C C . LEU A 1 120 ? -13.488 -9.846 -13.790 1.00 47.44 120 LEU A C 1
ATOM 903 O O . LEU A 1 120 ? -14.339 -9.563 -14.628 1.00 47.44 120 LEU A O 1
ATOM 907 N N . VAL A 1 121 ? -12.641 -8.928 -13.319 1.00 49.16 121 VAL A N 1
ATOM 908 C CA . VAL A 1 121 ? -12.440 -7.611 -13.957 1.00 49.16 121 VAL A CA 1
ATOM 909 C C . VAL A 1 121 ? -11.137 -7.577 -14.752 1.00 49.16 121 VAL A C 1
ATOM 911 O O . VAL A 1 121 ? -10.485 -6.552 -14.883 1.00 49.16 121 VAL A O 1
ATOM 914 N N . HIS A 1 122 ? -10.789 -8.691 -15.401 1.00 40.97 122 HIS A N 1
ATOM 915 C CA . HIS A 1 122 ? -9.968 -8.626 -16.608 1.00 40.97 122 HIS A CA 1
ATOM 916 C C . HIS A 1 122 ? -10.831 -8.098 -17.763 1.00 40.97 122 HIS A C 1
ATOM 918 O O . HIS A 1 122 ? -11.159 -8.821 -18.708 1.00 40.97 122 HIS A O 1
ATOM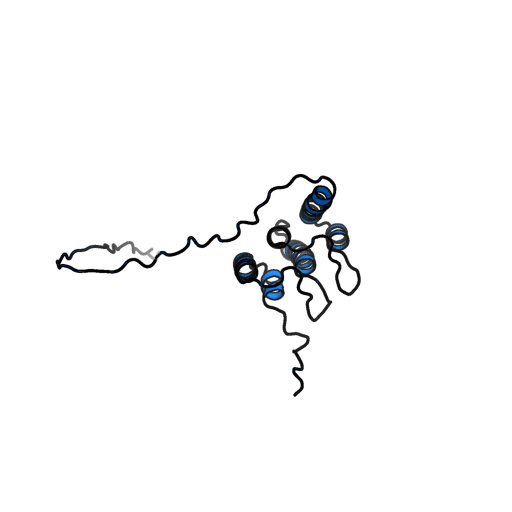 924 N N . ARG A 1 123 ? -11.177 -6.803 -17.727 1.00 43.94 123 ARG A N 1
ATOM 925 C CA . ARG A 1 123 ? -11.470 -6.075 -18.963 1.00 43.94 123 ARG A CA 1
ATOM 926 C C . ARG A 1 123 ? -10.150 -5.922 -19.708 1.00 43.94 123 ARG A C 1
ATOM 928 O O . ARG A 1 123 ? -9.477 -4.900 -19.649 1.00 43.94 123 ARG A O 1
ATOM 935 N N . ARG A 1 124 ? -9.818 -6.969 -20.468 1.00 43.62 124 ARG A N 1
ATOM 936 C CA . ARG A 1 124 ? -9.119 -6.811 -21.739 1.00 43.62 124 ARG A CA 1
ATOM 937 C C . ARG A 1 124 ? -9.793 -5.648 -22.459 1.00 43.62 124 ARG A C 1
ATOM 939 O O . ARG A 1 124 ? -10.979 -5.736 -22.779 1.00 43.62 124 ARG A O 1
ATOM 946 N N . GLY A 1 125 ? -9.051 -4.570 -22.687 1.00 34.97 125 GLY A N 1
ATOM 947 C CA . GLY A 1 125 ? -9.391 -3.574 -23.690 1.00 34.97 125 GLY A CA 1
ATOM 948 C C . GLY A 1 125 ? -9.450 -4.266 -25.048 1.00 34.97 125 GLY A C 1
ATOM 949 O O . GLY A 1 125 ? -8.471 -4.302 -25.790 1.00 34.97 125 GLY A O 1
ATOM 950 N N . ALA A 1 126 ? -10.599 -4.871 -25.340 1.00 40.00 126 ALA A N 1
ATOM 951 C CA . ALA A 1 126 ? -11.011 -5.239 -26.675 1.00 40.00 126 ALA A CA 1
ATOM 952 C C . ALA A 1 126 ? -11.187 -3.927 -27.441 1.00 40.00 126 ALA A C 1
ATOM 954 O O . ALA A 1 126 ? -12.234 -3.285 -27.402 1.00 40.00 126 ALA A O 1
ATOM 955 N N . HIS A 1 127 ? -10.108 -3.503 -28.087 1.00 40.62 127 HIS A N 1
ATOM 956 C CA . HIS A 1 127 ? -10.172 -2.606 -29.221 1.00 40.62 127 HIS A CA 1
ATOM 957 C C . HIS A 1 127 ? -11.067 -3.286 -30.274 1.00 40.62 127 HIS A C 1
ATOM 959 O O . HIS A 1 127 ? -10.787 -4.422 -30.668 1.00 40.62 127 HIS A O 1
ATOM 965 N N . PRO A 1 128 ? -12.177 -2.671 -30.709 1.00 46.50 128 PRO A N 1
ATOM 966 C CA . PRO A 1 128 ? -12.926 -3.210 -31.834 1.00 46.50 128 PRO A CA 1
ATOM 967 C C . PRO A 1 128 ? -12.065 -3.105 -33.106 1.00 46.50 128 PRO A C 1
ATOM 969 O O . PRO A 1 128 ? -11.328 -2.126 -33.262 1.00 46.50 128 PRO A O 1
ATOM 972 N N . PRO A 1 129 ? -12.132 -4.077 -34.035 1.00 43.75 129 PRO A N 1
ATOM 973 C CA . PRO A 1 129 ? -11.392 -3.988 -35.284 1.00 43.75 129 PRO A CA 1
ATOM 974 C C . PRO A 1 129 ? -11.938 -2.824 -36.119 1.00 43.75 129 PRO A C 1
ATOM 976 O O . PRO A 1 129 ? -13.082 -2.841 -36.579 1.00 43.75 129 PRO A O 1
ATOM 979 N N . VAL A 1 130 ? -11.099 -1.809 -36.318 1.00 53.97 130 VAL A N 1
ATOM 980 C CA . VAL A 1 130 ? -11.348 -0.713 -37.255 1.00 53.97 130 VAL A CA 1
ATOM 981 C C . VAL A 1 130 ? -11.331 -1.308 -38.663 1.00 53.97 130 VAL A C 1
ATOM 983 O O . VAL A 1 130 ? -10.297 -1.749 -39.158 1.00 53.97 130 VAL A O 1
ATOM 986 N N . ARG A 1 131 ? -12.499 -1.368 -39.304 1.00 44.81 131 ARG A N 1
ATOM 987 C CA . ARG A 1 131 ? -12.616 -1.707 -40.727 1.00 44.81 131 ARG A CA 1
ATOM 988 C C . ARG A 1 131 ? -12.124 -0.518 -41.561 1.00 44.81 131 ARG A C 1
ATOM 990 O O . ARG A 1 131 ? -12.588 0.593 -41.306 1.00 44.81 131 ARG A O 1
ATOM 997 N N . PRO A 1 132 ? -11.279 -0.708 -42.586 1.00 49.19 132 PRO A N 1
ATOM 998 C CA . PRO A 1 132 ? -11.042 0.336 -43.565 1.00 49.19 132 PRO A CA 1
ATOM 999 C C . PRO A 1 132 ? -12.207 0.320 -44.561 1.00 49.19 132 PRO A C 1
ATOM 1001 O O . PRO A 1 132 ? -12.444 -0.680 -45.236 1.00 49.19 132 PRO A O 1
ATOM 1004 N N . SER A 1 133 ? -12.958 1.413 -44.651 1.00 48.12 133 SER A N 1
ATOM 1005 C CA . SER A 1 133 ? -13.883 1.637 -45.763 1.00 48.12 133 SER A CA 1
ATOM 1006 C C . SER A 1 133 ? -13.746 3.078 -46.220 1.00 48.12 133 SER A C 1
ATOM 1008 O O . SER A 1 133 ? -13.860 4.003 -45.422 1.00 48.12 133 SER A O 1
ATOM 1010 N N . GLY A 1 134 ? -13.414 3.225 -47.499 1.00 41.28 134 GLY A N 1
ATOM 1011 C CA . GLY A 1 134 ? -13.033 4.471 -48.139 1.00 41.28 134 GLY A CA 1
ATOM 1012 C C . GLY A 1 134 ? -14.101 5.569 -48.158 1.00 41.28 134 GLY A C 1
ATOM 1013 O O . GLY A 1 134 ? -15.294 5.330 -47.992 1.00 41.28 134 GLY A O 1
ATOM 1014 N N . ALA A 1 135 ? -13.562 6.767 -48.392 1.00 40.69 135 ALA A N 1
ATOM 1015 C CA . ALA A 1 135 ? -14.140 8.064 -48.771 1.00 40.69 135 ALA A CA 1
ATOM 1016 C C . ALA A 1 135 ? -15.232 7.979 -49.885 1.00 40.69 135 ALA A C 1
ATOM 1018 O O . ALA A 1 135 ? -15.326 6.913 -50.497 1.00 40.69 135 ALA A O 1
ATOM 1019 N N . PRO A 1 136 ? -15.978 9.059 -50.265 1.00 51.25 136 PRO A N 1
ATOM 1020 C CA . PRO A 1 136 ? -15.578 10.475 -50.158 1.00 51.25 136 PRO A CA 1
ATOM 1021 C C . PRO A 1 136 ? -16.668 11.567 -49.964 1.00 51.25 136 PRO A C 1
ATOM 1023 O O . PRO A 1 136 ? -17.864 11.324 -50.037 1.00 51.25 136 PRO A O 1
ATOM 1026 N N . ALA A 1 137 ? -16.145 12.799 -49.843 1.00 40.97 137 ALA A N 1
ATOM 1027 C CA . ALA A 1 137 ? -16.661 14.096 -50.316 1.00 40.97 137 ALA A CA 1
ATOM 1028 C C . ALA A 1 137 ? -17.833 14.802 -49.598 1.00 40.97 137 ALA A C 1
ATOM 1030 O O . ALA A 1 137 ? -18.950 14.304 -49.550 1.00 40.97 137 ALA A O 1
ATOM 1031 N N . GLY A 1 138 ? -17.585 16.077 -49.257 1.00 38.19 138 GLY A N 1
ATOM 1032 C CA . GLY A 1 138 ? -18.488 17.166 -49.652 1.00 38.19 138 GLY A CA 1
ATOM 1033 C C . GLY A 1 138 ? -18.997 18.113 -48.558 1.00 38.19 138 GLY A C 1
ATOM 1034 O O . GLY A 1 138 ? -19.761 17.698 -47.702 1.00 38.19 138 GLY A O 1
ATOM 1035 N N . ASP A 1 139 ? -18.651 19.396 -48.738 1.00 38.69 139 ASP A N 1
ATOM 1036 C CA 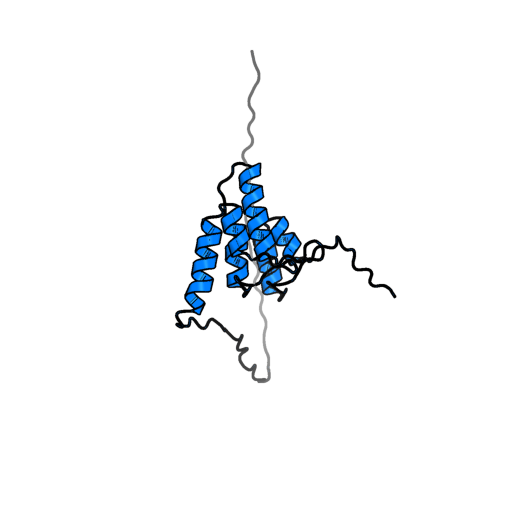. ASP A 1 139 ? -19.487 20.597 -48.520 1.00 38.69 139 ASP A CA 1
ATOM 1037 C C . ASP A 1 139 ? -19.701 21.106 -47.068 1.00 38.69 139 ASP A C 1
ATOM 1039 O O . ASP A 1 139 ? -20.298 20.445 -46.230 1.00 38.69 139 ASP A O 1
ATOM 1043 N N . THR A 1 140 ? -19.011 22.176 -46.643 1.00 45.94 140 THR A N 1
ATOM 1044 C CA . THR A 1 140 ? -19.360 23.623 -46.730 1.00 45.94 140 THR A CA 1
ATOM 1045 C C . THR A 1 140 ? -20.351 24.090 -45.657 1.00 45.94 140 THR A C 1
ATOM 1047 O O . THR A 1 140 ? -21.455 23.578 -45.550 1.00 45.94 140 THR A O 1
ATOM 1050 N N . GLY A 1 141 ? -19.997 25.162 -44.928 1.00 41.72 141 GLY A N 1
ATOM 1051 C CA . GLY A 1 141 ? -21.002 26.084 -44.377 1.00 41.72 141 GLY A CA 1
ATOM 1052 C C . GLY A 1 141 ? -20.823 26.561 -42.933 1.00 41.72 141 GLY A C 1
ATOM 1053 O O . GLY A 1 141 ? -21.280 25.918 -42.002 1.00 41.72 141 GLY A O 1
ATOM 1054 N N . HIS A 1 142 ? -20.210 27.741 -42.791 1.00 44.22 142 HIS A N 1
ATOM 1055 C CA . HIS A 1 142 ? -20.616 28.886 -41.954 1.00 44.22 142 HIS A CA 1
ATOM 1056 C C . HIS A 1 142 ? -21.528 28.690 -40.722 1.00 44.22 142 HIS A C 1
ATOM 1058 O O . HIS A 1 142 ? -22.671 28.263 -40.838 1.00 44.22 142 HIS A O 1
ATOM 1064 N N . GLY A 1 143 ? -21.123 29.281 -39.589 1.00 41.28 143 GLY A N 1
ATOM 1065 C CA . GLY A 1 143 ? -22.069 29.702 -38.548 1.00 41.28 143 GLY A CA 1
ATOM 1066 C C . GLY A 1 143 ? -21.411 30.162 -37.251 1.00 41.28 143 GLY A C 1
ATOM 1067 O O . GLY A 1 143 ? -20.978 29.350 -36.447 1.00 41.28 143 GLY A O 1
ATOM 1068 N N . ALA A 1 144 ? -21.325 31.477 -37.064 1.00 40.75 144 ALA A N 1
ATOM 1069 C CA . ALA A 1 144 ? -20.771 32.154 -35.894 1.00 40.75 144 ALA A CA 1
ATOM 1070 C C . ALA A 1 144 ? -21.697 32.116 -34.654 1.00 40.75 144 ALA A C 1
ATOM 1072 O O . ALA A 1 144 ? -22.829 31.658 -34.741 1.00 40.75 144 ALA A O 1
ATOM 1073 N N . CYS A 1 145 ? -21.216 32.765 -33.579 1.00 42.91 145 CYS A N 1
ATOM 1074 C CA . CYS A 1 145 ? -21.902 33.271 -32.370 1.00 42.91 145 CYS A CA 1
ATOM 1075 C C . CYS A 1 145 ? -22.220 32.240 -31.262 1.00 42.91 145 CYS A C 1
ATOM 1077 O O . CYS A 1 145 ? -22.732 31.168 -31.519 1.00 42.91 145 CYS A O 1
ATOM 1079 N N . GLY A 1 146 ? -21.963 32.461 -29.971 1.00 39.59 146 GLY A N 1
ATOM 1080 C CA . GLY A 1 146 ? -21.375 33.560 -29.212 1.00 39.59 146 GLY A CA 1
ATOM 1081 C C . GLY A 1 146 ? -21.591 33.304 -27.705 1.00 39.59 146 GLY A C 1
ATOM 1082 O O . GLY A 1 146 ? -22.390 32.456 -27.322 1.00 39.59 146 GLY A O 1
ATOM 1083 N N . ARG A 1 147 ? -20.947 34.131 -26.866 1.00 49.00 147 ARG A N 1
ATOM 1084 C CA . ARG A 1 147 ? -21.367 34.493 -25.493 1.00 49.00 147 ARG A CA 1
ATOM 1085 C C . ARG A 1 147 ? -20.984 33.544 -24.337 1.00 49.00 147 ARG A C 1
ATOM 1087 O O . ARG A 1 147 ? -21.742 32.667 -23.944 1.00 49.00 147 ARG A O 1
ATOM 1094 N N . ARG A 1 148 ? -19.903 33.888 -23.623 1.00 48.19 148 ARG A N 1
ATOM 1095 C CA . ARG A 1 148 ? -19.849 33.742 -22.155 1.00 48.19 148 ARG A CA 1
ATOM 1096 C C . ARG A 1 148 ? -19.699 35.122 -21.524 1.00 48.19 148 ARG A C 1
ATOM 1098 O O . ARG A 1 148 ? -18.798 35.877 -21.870 1.00 48.19 148 ARG A O 1
ATOM 1105 N N . LYS A 1 149 ? -20.661 35.471 -20.669 1.00 57.69 149 LYS A N 1
ATOM 1106 C CA . LYS A 1 149 ? -20.685 36.723 -19.917 1.00 57.69 149 LYS A CA 1
ATOM 1107 C C . LYS A 1 149 ? -19.749 36.610 -18.717 1.00 57.69 149 LYS A C 1
ATOM 1109 O O . LYS A 1 149 ? -19.911 35.700 -17.914 1.00 57.69 149 LYS A O 1
ATOM 1114 N N . HIS A 1 150 ? -18.844 37.573 -18.581 1.00 46.09 150 HIS A N 1
ATOM 1115 C CA . HIS A 1 150 ? -18.283 37.960 -17.293 1.00 46.09 150 HIS A CA 1
ATOM 1116 C C . HIS A 1 150 ? -19.188 39.041 -16.687 1.00 46.09 150 HIS A C 1
ATOM 1118 O O . HIS A 1 150 ? -19.437 40.069 -17.313 1.00 46.09 150 HIS A O 1
ATOM 1124 N N . GLY A 1 151 ? -19.688 38.798 -15.482 1.00 41.19 151 GLY A N 1
ATOM 1125 C CA . GLY A 1 151 ? -20.089 39.821 -14.516 1.00 41.19 151 GLY A CA 1
ATOM 1126 C C . GLY A 1 151 ? -19.523 39.353 -13.173 1.00 41.19 151 GLY A C 1
ATOM 1127 O O . GLY A 1 151 ? -19.614 38.169 -12.882 1.00 41.19 151 GLY A O 1
ATOM 1128 N N . GLY A 1 152 ? 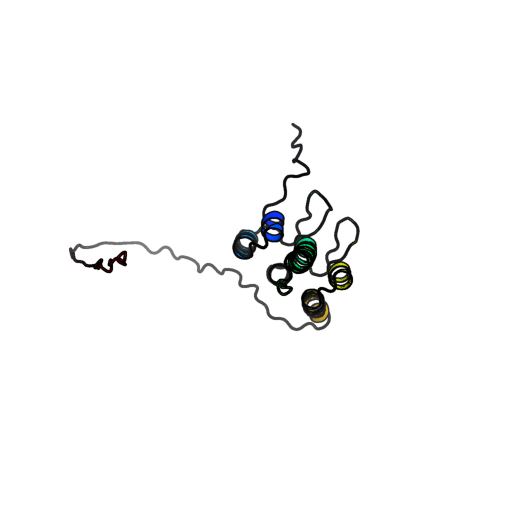-18.823 40.134 -12.358 1.00 41.66 152 GLY A N 1
ATOM 1129 C CA . GLY A 1 152 ? -18.699 41.583 -12.307 1.00 41.66 152 GLY A CA 1
ATOM 1130 C C . GLY A 1 152 ? -19.432 42.111 -11.078 1.00 41.66 152 GLY A C 1
ATOM 1131 O O . GLY A 1 152 ? -20.654 42.199 -11.106 1.00 41.66 152 GLY A O 1
ATOM 1132 N N . GLY A 1 153 ? -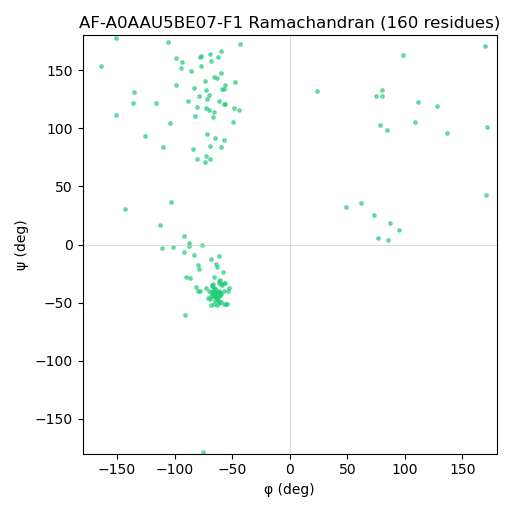18.667 42.516 -10.060 1.00 41.69 153 GLY A N 1
ATOM 1133 C CA . GLY A 1 153 ? -19.061 43.572 -9.124 1.00 41.69 153 GLY A CA 1
ATOM 1134 C C . GLY A 1 153 ? -19.353 43.137 -7.689 1.00 41.69 153 GLY A C 1
ATOM 1135 O O . GLY A 1 153 ? -20.254 42.345 -7.443 1.00 41.69 153 GLY A O 1
ATOM 1136 N N . GLY A 1 154 ? -18.628 43.740 -6.742 1.00 42.59 154 GLY A N 1
ATOM 1137 C CA . GLY A 1 154 ? -18.975 43.678 -5.324 1.00 42.59 154 GLY A CA 1
ATOM 1138 C C . GLY A 1 154 ? -17.923 44.217 -4.356 1.00 42.59 154 GLY A C 1
ATOM 1139 O O . GLY A 1 154 ? -17.675 43.586 -3.339 1.00 42.59 154 GLY A O 1
ATOM 1140 N N . SER A 1 155 ? -17.281 45.351 -4.654 1.00 49.97 155 SER A N 1
ATOM 1141 C CA . SER A 1 155 ? -16.540 46.126 -3.648 1.00 49.97 155 SER A CA 1
ATOM 1142 C C . SER A 1 155 ? -17.511 46.846 -2.715 1.00 49.97 155 SER A C 1
ATOM 1144 O O . SER A 1 155 ? -18.469 47.447 -3.202 1.00 49.97 155 SER A O 1
ATOM 1146 N N . SER A 1 156 ? -17.204 46.908 -1.417 1.00 56.50 156 SER A N 1
ATOM 1147 C CA . SER A 1 156 ? -17.350 48.145 -0.635 1.00 56.50 156 SER A CA 1
ATOM 1148 C C . SER A 1 156 ? -16.593 48.098 0.703 1.00 56.50 156 SER A C 1
ATOM 1150 O O . SER A 1 156 ? -16.342 47.008 1.215 1.00 56.50 156 SER A O 1
ATOM 1152 N N . PRO A 1 157 ? -16.190 49.270 1.233 1.00 63.62 157 PRO A N 1
ATOM 1153 C CA . PRO A 1 157 ? -15.218 49.427 2.314 1.00 63.62 157 PRO A CA 1
ATOM 1154 C C . PRO A 1 157 ? -15.874 49.648 3.689 1.00 63.62 157 PRO A C 1
ATOM 1156 O O . PRO A 1 157 ? -17.011 50.108 3.779 1.00 63.62 157 PRO A O 1
ATOM 1159 N N . HIS A 1 158 ? -15.120 49.399 4.762 1.00 58.09 158 HIS A N 1
ATOM 1160 C CA . HIS A 1 158 ? -15.497 49.784 6.126 1.00 58.09 158 HIS A CA 1
ATOM 1161 C C . HIS A 1 158 ? -14.805 51.097 6.550 1.00 58.09 158 HIS A C 1
ATOM 1163 O O . HIS A 1 158 ? -13.617 51.261 6.262 1.00 58.09 158 HIS A O 1
ATOM 1169 N N . PRO A 1 159 ? -15.521 52.028 7.213 1.00 69.12 159 PRO A N 1
ATOM 1170 C CA . PRO A 1 159 ? -14.996 53.332 7.613 1.00 69.12 159 PRO A CA 1
ATOM 1171 C C . PRO A 1 159 ? -14.419 53.369 9.039 1.00 69.12 159 PRO A C 1
ATOM 1173 O O . PRO A 1 159 ? -14.790 52.586 9.912 1.00 69.12 159 PRO A O 1
ATOM 1176 N N . SER A 1 160 ? -13.538 54.348 9.240 1.00 58.66 160 SER A N 1
ATOM 1177 C CA . SER A 1 160 ? -12.905 54.759 10.495 1.00 58.66 160 SER A CA 1
ATOM 1178 C C . SER A 1 160 ? -13.814 55.594 11.409 1.00 58.66 160 SER A C 1
ATOM 1180 O O . SER A 1 160 ? -14.609 56.397 10.920 1.00 58.66 160 SER A O 1
ATOM 1182 N N . GLY A 1 161 ? -13.537 55.522 12.717 1.00 50.94 161 GLY A N 1
ATOM 1183 C CA . GLY A 1 161 ? -13.751 56.595 13.703 1.00 50.94 161 GLY A CA 1
ATOM 1184 C C . GLY A 1 161 ? -15.026 56.496 14.546 1.00 50.94 161 GLY A C 1
ATOM 1185 O O . GLY A 1 161 ? -15.961 55.788 14.165 1.00 50.94 161 GLY A O 1
ATOM 1186 N N . PRO A 1 162 ? -15.104 57.222 15.676 1.00 63.44 162 PRO A N 1
ATOM 1187 C CA . PRO A 1 162 ? -14.245 58.336 16.118 1.00 63.44 162 PRO A CA 1
ATOM 1188 C C . PRO A 1 162 ? -13.011 57.955 16.951 1.00 63.44 162 PRO A C 1
ATOM 1190 O O . PRO A 1 162 ? -13.031 56.899 17.619 1.00 63.44 162 PRO A O 1
#

Nearest PDB structures (foldseek):
  3uxg-assembly1_A  TM=9.052E-01  e=6.221E-05  Homo sapiens
  4qqi-assembly1_A  TM=8.566E-01  e=5.887E-05  Homo sapiens
  6z4s-assembly1_AAA  TM=9.152E-01  e=1.097E-03  Rattus norvegicus
  7b6w-assembly1_AAA  TM=8.846E-01  e=2.014E-03  Homo sapiens
  2b0o-assembly3_H  TM=8.051E-01  e=1.115E-02  Homo sapiens